Protein AF-A0A256YU68-F1 (afdb_monomer)

Sequence (65 aa):
MTEAKRALMSLDGLRIEISGESLRKIKLRISSSDSDIEVGMDAESLLYLLDRLRFTAETVISQLS

Structure (mmCIF, N/CA/C/O backbone):
data_AF-A0A256YU68-F1
#
_entry.id   AF-A0A256YU68-F1
#
loop_
_atom_site.group_PDB
_atom_site.id
_atom_site.type_symbol
_atom_site.label_atom_id
_atom_site.label_alt_id
_atom_site.label_comp_id
_atom_site.label_asym_id
_atom_site.label_entity_id
_atom_site.label_seq_id
_atom_site.pdbx_PDB_ins_code
_atom_site.Cartn_x
_atom_site.Cartn_y
_atom_site.Cartn_z
_atom_si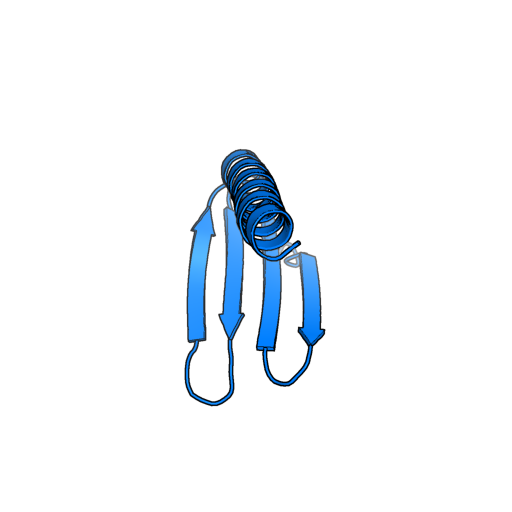te.occupancy
_atom_site.B_iso_or_equiv
_atom_site.auth_seq_id
_atom_site.auth_comp_id
_atom_site.auth_asym_id
_atom_site.auth_atom_id
_atom_site.pdbx_PDB_model_num
ATOM 1 N N . MET A 1 1 ? -24.121 -7.137 9.032 1.00 47.22 1 MET A N 1
ATOM 2 C CA . MET A 1 1 ? -22.764 -7.320 8.475 1.00 47.22 1 MET A CA 1
ATOM 3 C C . MET A 1 1 ? -22.231 -5.941 8.147 1.00 47.22 1 MET A C 1
ATOM 5 O O . MET A 1 1 ? -22.902 -5.227 7.416 1.00 47.22 1 MET A O 1
ATOM 9 N N . THR A 1 2 ? -21.124 -5.522 8.754 1.00 56.41 2 THR A N 1
ATOM 10 C CA . THR A 1 2 ? -20.527 -4.210 8.471 1.00 56.41 2 THR A CA 1
ATOM 11 C C . THR A 1 2 ? -19.793 -4.301 7.142 1.00 56.41 2 THR A C 1
ATOM 13 O O . THR A 1 2 ? -18.966 -5.188 6.955 1.00 56.41 2 THR A O 1
ATOM 16 N N . GLU A 1 3 ? -20.145 -3.440 6.199 1.00 63.03 3 GLU A N 1
ATOM 17 C CA . GLU A 1 3 ? -19.576 -3.452 4.856 1.00 63.03 3 GLU A CA 1
ATOM 18 C C . GLU A 1 3 ? -18.128 -2.941 4.907 1.00 63.03 3 GLU A C 1
ATOM 20 O O . GLU A 1 3 ? -17.881 -1.811 5.342 1.00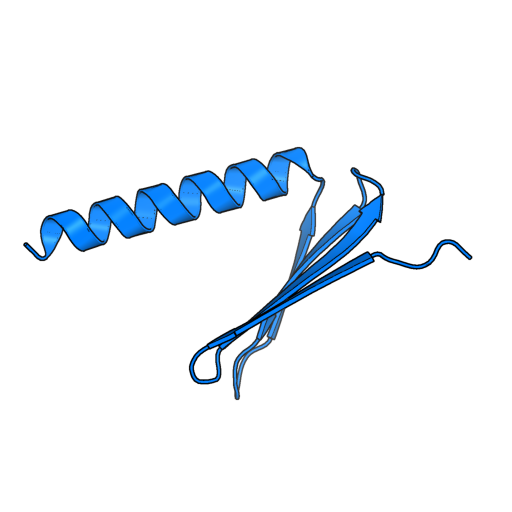 63.03 3 GLU A O 1
ATOM 25 N N . ALA A 1 4 ? -17.167 -3.778 4.509 1.00 79.25 4 ALA A N 1
ATOM 26 C CA . ALA A 1 4 ? -15.761 -3.393 4.471 1.00 79.25 4 ALA A CA 1
ATOM 27 C C . ALA A 1 4 ? -15.568 -2.227 3.489 1.00 79.25 4 ALA A C 1
ATOM 29 O O . ALA A 1 4 ? -16.019 -2.277 2.341 1.00 79.25 4 ALA A O 1
ATOM 30 N N . LYS A 1 5 ? -14.899 -1.162 3.935 1.00 94.25 5 LYS A N 1
ATOM 31 C CA . LYS A 1 5 ? -14.529 -0.044 3.060 1.00 94.25 5 LYS A CA 1
ATOM 32 C C . LYS A 1 5 ? -13.261 -0.412 2.307 1.00 94.25 5 LYS A C 1
ATOM 34 O O . LYS A 1 5 ? -12.383 -1.054 2.876 1.00 94.25 5 LYS A O 1
ATOM 39 N N . ARG A 1 6 ? -13.166 -0.012 1.038 1.00 95.31 6 ARG A N 1
ATOM 40 C CA . ARG A 1 6 ? -11.999 -0.295 0.198 1.00 95.31 6 ARG A CA 1
ATOM 41 C C . ARG A 1 6 ? -11.622 0.882 -0.688 1.00 95.31 6 ARG A C 1
ATOM 43 O O . ARG A 1 6 ? -12.498 1.605 -1.159 1.00 95.31 6 ARG A O 1
ATOM 50 N N . ALA A 1 7 ? -10.328 1.017 -0.930 1.00 96.50 7 ALA A N 1
ATOM 51 C CA . ALA A 1 7 ? -9.738 1.910 -1.911 1.00 96.50 7 ALA A CA 1
ATOM 52 C C . ALA A 1 7 ? -8.803 1.098 -2.811 1.00 96.50 7 ALA A C 1
ATOM 54 O O . ALA A 1 7 ? -8.099 0.206 -2.340 1.00 96.50 7 ALA A O 1
ATOM 55 N N . LEU A 1 8 ? -8.818 1.407 -4.103 1.00 95.69 8 LEU A N 1
ATOM 56 C CA . LEU A 1 8 ? -8.078 0.682 -5.125 1.00 95.69 8 LEU A CA 1
ATOM 57 C C . LEU A 1 8 ? -7.317 1.679 -5.989 1.00 95.69 8 LEU A C 1
ATOM 59 O O . LEU A 1 8 ? -7.910 2.639 -6.482 1.00 95.69 8 LEU A O 1
ATOM 63 N N . MET A 1 9 ? -6.039 1.409 -6.227 1.00 95.31 9 MET A N 1
ATOM 64 C CA . MET A 1 9 ? -5.279 2.046 -7.297 1.00 95.31 9 MET A CA 1
ATOM 65 C C . MET A 1 9 ? -4.739 0.994 -8.259 1.00 95.31 9 MET A C 1
ATOM 67 O O . MET A 1 9 ? -4.496 -0.160 -7.896 1.00 95.31 9 MET A O 1
ATOM 71 N N . SER A 1 10 ? -4.566 1.389 -9.513 1.00 94.50 10 SER A N 1
ATOM 72 C CA . SER A 1 10 ? -3.934 0.559 -10.532 1.00 94.50 10 SER A CA 1
ATOM 73 C C . SER A 1 10 ? -3.037 1.430 -11.400 1.00 94.50 10 SER A C 1
ATOM 75 O O . SER A 1 10 ? -3.449 2.515 -11.805 1.00 94.50 10 SER A O 1
ATOM 77 N N . LEU A 1 11 ? -1.821 0.958 -11.650 1.00 92.19 11 LEU A N 1
ATOM 78 C CA . LEU A 1 11 ? -0.809 1.626 -12.459 1.00 92.19 11 LEU A CA 1
ATOM 79 C C . LEU A 1 11 ? 0.012 0.557 -13.181 1.00 92.19 11 LEU A C 1
ATOM 81 O O . LEU A 1 11 ? 0.595 -0.294 -12.522 1.00 92.19 11 LEU A O 1
ATOM 85 N N . ASP A 1 12 ? 0.029 0.586 -14.513 1.00 90.75 12 ASP A N 1
ATOM 86 C CA . ASP A 1 12 ? 0.884 -0.257 -15.364 1.00 90.75 12 ASP A CA 1
ATOM 87 C C . ASP A 1 12 ? 0.951 -1.742 -14.955 1.00 90.75 12 ASP A C 1
ATOM 89 O O . ASP A 1 12 ? 2.015 -2.339 -14.825 1.00 90.75 12 ASP A O 1
ATOM 93 N N . GLY A 1 13 ? -0.214 -2.354 -14.721 1.00 90.25 13 GLY A N 1
ATOM 94 C CA . GLY A 1 13 ? -0.319 -3.770 -14.349 1.00 90.25 13 GLY A CA 1
ATOM 95 C C . GLY A 1 13 ? -0.090 -4.066 -12.863 1.00 90.25 13 GLY A C 1
ATOM 96 O O . GLY A 1 13 ? -0.415 -5.166 -12.427 1.00 90.25 13 GLY A O 1
ATOM 97 N N . LEU A 1 14 ? 0.367 -3.094 -12.069 1.00 95.12 14 LEU A N 1
ATOM 98 C CA . LEU A 1 14 ? 0.370 -3.155 -10.610 1.00 95.12 14 LEU A CA 1
ATOM 99 C C . LEU A 1 14 ? -0.975 -2.668 -10.061 1.00 95.12 14 LEU A C 1
ATOM 101 O O . LEU A 1 14 ? -1.475 -1.602 -10.423 1.00 95.12 14 LEU A O 1
ATOM 105 N N . ARG A 1 15 ? -1.552 -3.424 -9.135 1.00 97.12 15 ARG A N 1
ATOM 106 C CA . ARG A 1 15 ? -2.790 -3.097 -8.435 1.00 97.12 15 ARG A CA 1
ATOM 107 C C . ARG A 1 15 ? -2.556 -3.141 -6.933 1.00 97.12 15 ARG A C 1
ATOM 109 O O . ARG A 1 15 ? -2.130 -4.162 -6.403 1.00 97.12 15 ARG A O 1
ATOM 116 N N . ILE A 1 16 ? -2.899 -2.052 -6.252 1.00 96.75 16 ILE A N 1
ATOM 117 C CA . ILE A 1 16 ? -2.825 -1.949 -4.794 1.00 96.75 16 ILE A CA 1
ATOM 118 C C . ILE A 1 16 ? -4.233 -1.694 -4.262 1.00 96.75 16 ILE A C 1
ATOM 120 O O . ILE A 1 16 ? -4.881 -0.720 -4.646 1.00 96.75 16 ILE A O 1
ATOM 124 N N . GLU A 1 17 ? -4.708 -2.572 -3.386 1.00 97.56 17 GLU A N 1
ATOM 125 C CA . GLU A 1 17 ? -5.984 -2.445 -2.689 1.00 97.56 17 GLU A CA 1
ATOM 126 C C . GLU A 1 17 ? -5.746 -2.308 -1.184 1.00 97.56 17 GLU A C 1
ATOM 128 O O . GLU A 1 17 ? -5.003 -3.086 -0.587 1.00 97.56 17 GLU A O 1
ATOM 133 N N . ILE A 1 18 ? -6.415 -1.343 -0.559 1.00 97.56 18 ILE A N 1
ATOM 134 C CA . ILE A 1 18 ? -6.516 -1.237 0.897 1.00 97.56 18 ILE A CA 1
ATOM 135 C C . ILE A 1 18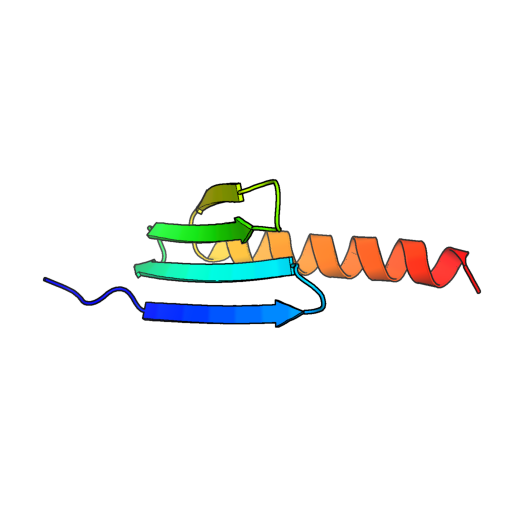 ? -7.978 -1.453 1.259 1.00 97.56 18 ILE A C 1
ATOM 137 O O . ILE A 1 18 ? -8.841 -0.701 0.804 1.00 97.56 18 ILE A O 1
ATOM 141 N N . SER A 1 19 ? -8.268 -2.454 2.085 1.00 97.25 19 SER A N 1
ATOM 142 C CA . SER A 1 19 ? -9.618 -2.728 2.582 1.00 97.25 19 SER A CA 1
ATOM 143 C C . SER A 1 19 ? -9.645 -2.843 4.101 1.00 97.25 19 SER A C 1
ATOM 145 O O . SER A 1 19 ? -8.669 -3.253 4.721 1.00 97.25 19 SER A O 1
ATOM 147 N N . GLY A 1 20 ? -10.749 -2.451 4.736 1.00 95.94 20 GLY A N 1
ATOM 148 C CA . GLY A 1 20 ? -10.849 -2.464 6.190 1.00 95.94 20 GLY A CA 1
ATOM 149 C C . GLY A 1 20 ? -12.274 -2.576 6.710 1.00 95.94 20 GLY A C 1
ATOM 150 O O . GLY A 1 20 ? -13.200 -1.940 6.206 1.00 95.94 20 GLY A O 1
ATOM 151 N N . GLU A 1 21 ? -12.429 -3.375 7.762 1.00 93.25 21 GLU A N 1
ATOM 152 C CA . GLU A 1 21 ? -13.676 -3.511 8.530 1.00 93.25 21 GLU A CA 1
ATOM 153 C C . GLU A 1 21 ? -13.648 -2.662 9.810 1.00 93.25 21 GLU A C 1
ATOM 155 O O . GLU A 1 21 ? -14.687 -2.272 10.338 1.00 93.25 21 GLU A O 1
ATOM 160 N N . SER A 1 22 ? -12.448 -2.391 10.335 1.00 95.25 22 SER A N 1
ATOM 161 C CA . SER A 1 22 ? -12.201 -1.546 11.508 1.00 95.25 22 SER A CA 1
ATOM 162 C C . SER A 1 22 ? -10.738 -1.093 11.534 1.00 95.25 22 SER A C 1
ATOM 164 O O . SER A 1 22 ? -9.903 -1.672 10.842 1.00 95.25 22 SER A O 1
ATOM 166 N N . LEU A 1 23 ? -10.390 -0.137 12.402 1.00 95.50 23 LEU A N 1
ATOM 167 C CA . LEU A 1 23 ? -9.004 0.335 12.561 1.00 95.50 23 LEU A CA 1
ATOM 168 C C . LEU A 1 23 ? -8.014 -0.759 13.001 1.00 95.50 23 LEU A C 1
ATOM 170 O O . LEU A 1 23 ? -6.816 -0.589 12.835 1.00 95.50 23 LEU A O 1
ATOM 174 N N . ARG A 1 24 ? -8.493 -1.881 13.553 1.00 97.06 24 ARG A N 1
ATOM 175 C CA . ARG A 1 24 ? -7.652 -3.026 13.951 1.00 97.06 24 ARG A CA 1
ATOM 176 C C . ARG A 1 24 ? -7.572 -4.123 12.888 1.00 97.06 24 ARG A C 1
ATOM 178 O O . ARG A 1 24 ? -6.860 -5.101 13.078 1.00 97.06 24 ARG A O 1
ATOM 185 N N . LYS A 1 25 ? -8.373 -4.017 11.825 1.00 96.12 25 LYS A N 1
ATOM 186 C CA . LYS A 1 25 ? -8.506 -5.034 10.778 1.00 96.12 25 LYS A CA 1
ATOM 187 C C . LYS A 1 25 ? -8.498 -4.354 9.420 1.00 96.12 25 LYS A C 1
ATOM 189 O O . LYS A 1 25 ? -9.557 -4.137 8.825 1.00 96.12 25 LYS A O 1
ATOM 194 N N . ILE A 1 26 ? -7.296 -4.017 8.973 1.00 97.62 26 ILE A N 1
ATOM 195 C CA . ILE A 1 26 ? -7.019 -3.505 7.638 1.00 97.62 26 ILE A CA 1
ATOM 196 C C . ILE A 1 26 ? -6.208 -4.549 6.872 1.00 97.62 26 ILE A C 1
ATOM 198 O O . ILE A 1 26 ? -5.407 -5.285 7.446 1.00 97.62 26 ILE A O 1
ATOM 202 N N . LYS A 1 27 ? -6.444 -4.637 5.570 1.00 97.44 27 LYS A N 1
ATOM 203 C CA . LYS A 1 27 ? -5.721 -5.483 4.633 1.00 97.44 27 LYS A CA 1
ATOM 204 C C . LYS A 1 27 ? -5.132 -4.614 3.536 1.00 97.44 27 LYS A C 1
ATOM 206 O O . LYS A 1 27 ? -5.847 -3.814 2.936 1.00 97.44 27 LYS A O 1
ATOM 211 N N . LEU A 1 28 ? -3.846 -4.800 3.275 1.00 97.38 28 LEU A N 1
ATOM 212 C CA . LEU A 1 28 ? -3.149 -4.277 2.109 1.00 97.38 28 LEU A CA 1
ATOM 213 C C . LEU A 1 28 ? -2.912 -5.446 1.154 1.00 97.38 28 LEU A C 1
ATOM 215 O O . LEU A 1 28 ? -2.246 -6.412 1.526 1.00 97.38 28 LEU A O 1
ATOM 219 N N . ARG A 1 29 ? -3.448 -5.360 -0.061 1.00 97.38 29 ARG A N 1
ATOM 220 C CA . ARG A 1 29 ? -3.197 -6.319 -1.135 1.00 97.38 29 ARG A CA 1
ATOM 221 C C . ARG A 1 29 ? -2.434 -5.641 -2.263 1.00 97.38 29 ARG A C 1
ATOM 223 O O . ARG A 1 29 ? -2.840 -4.579 -2.726 1.00 97.38 29 ARG A O 1
ATOM 230 N N . ILE A 1 30 ? -1.348 -6.257 -2.709 1.00 96.56 30 ILE A N 1
ATOM 231 C CA . ILE A 1 30 ? -0.530 -5.814 -3.836 1.00 96.56 30 ILE A CA 1
ATOM 232 C C . ILE A 1 30 ? -0.505 -6.956 -4.843 1.00 96.56 30 ILE A C 1
ATOM 234 O O . ILE A 1 30 ? -0.042 -8.048 -4.528 1.00 96.56 30 ILE A O 1
ATOM 238 N N . SER A 1 31 ? -0.997 -6.696 -6.048 1.00 97.00 31 SER A N 1
ATOM 239 C CA . SER A 1 31 ? -1.131 -7.692 -7.109 1.00 97.00 31 SER A CA 1
ATOM 240 C C . SER A 1 31 ? -0.550 -7.181 -8.423 1.00 97.00 31 SER A C 1
ATOM 242 O O . SER A 1 31 ? -0.635 -5.993 -8.728 1.00 97.00 31 SER A O 1
ATOM 244 N N . SER A 1 32 ? 0.047 -8.079 -9.194 1.00 95.06 32 SER A N 1
ATOM 245 C CA . SER A 1 32 ? 0.494 -7.887 -10.573 1.00 95.06 32 SER A CA 1
ATOM 246 C C . SER A 1 32 ? -0.032 -9.037 -11.444 1.00 95.06 32 SER A C 1
ATOM 248 O O . SER A 1 32 ? -0.845 -9.834 -10.973 1.00 95.06 32 SER A O 1
ATOM 250 N N . SER A 1 33 ? 0.398 -9.140 -12.705 1.00 90.75 33 SER A N 1
ATOM 251 C CA . SER A 1 33 ? 0.003 -10.244 -13.597 1.00 90.75 33 SER A CA 1
ATOM 252 C C . SER A 1 33 ? 0.279 -11.625 -13.003 1.00 90.75 33 SER A C 1
ATOM 254 O O . SER A 1 33 ? -0.538 -12.528 -13.160 1.00 90.75 33 SER A O 1
ATOM 256 N N . ASP A 1 34 ? 1.401 -11.764 -12.294 1.00 93.31 34 ASP A N 1
ATOM 257 C CA . ASP A 1 34 ? 1.949 -13.067 -11.902 1.00 93.31 34 ASP A CA 1
ATOM 258 C C . ASP A 1 34 ? 2.126 -13.218 -10.385 1.00 93.31 34 ASP A C 1
ATOM 260 O O . ASP A 1 34 ? 2.568 -14.263 -9.905 1.00 93.31 34 ASP A O 1
ATOM 264 N N . SER A 1 35 ? 1.800 -12.184 -9.607 1.00 94.31 35 SER A N 1
ATOM 265 C CA . SER A 1 35 ? 1.962 -12.196 -8.153 1.00 94.31 35 SER A CA 1
ATOM 266 C C . SER A 1 35 ? 0.807 -11.511 -7.438 1.00 94.31 35 SER A C 1
ATOM 268 O O . SER A 1 35 ? 0.268 -10.517 -7.913 1.00 94.31 35 SER A O 1
ATOM 270 N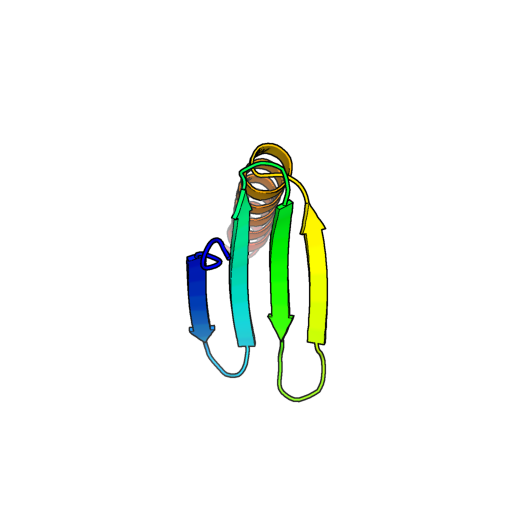 N . ASP A 1 36 ? 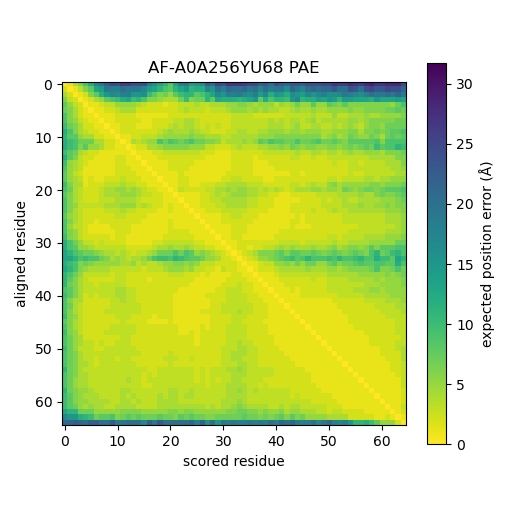0.437 -12.041 -6.277 1.00 96.25 36 ASP A N 1
ATOM 271 C CA . ASP A 1 36 ? -0.546 -11.442 -5.377 1.00 96.25 36 ASP A CA 1
ATOM 272 C C . ASP A 1 36 ? -0.080 -11.656 -3.936 1.00 96.25 36 ASP A C 1
ATOM 274 O O . ASP A 1 36 ? 0.227 -12.779 -3.528 1.00 96.25 36 ASP A O 1
ATOM 278 N N . ILE A 1 37 ? 0.033 -10.567 -3.182 1.00 96.81 37 ILE A N 1
ATOM 279 C CA . ILE A 1 37 ? 0.453 -10.557 -1.783 1.00 96.81 37 ILE A CA 1
ATOM 280 C C . ILE A 1 37 ? -0.607 -9.811 -0.984 1.00 96.81 37 ILE A C 1
ATOM 282 O O . ILE A 1 37 ? -0.941 -8.671 -1.299 1.00 96.81 37 ILE A O 1
ATOM 286 N N . GLU A 1 38 ? -1.084 -10.422 0.098 1.00 97.12 38 GLU A N 1
ATOM 287 C CA . GLU A 1 38 ? -1.999 -9.803 1.057 1.00 97.12 38 GLU A CA 1
ATOM 288 C C . GLU A 1 38 ? -1.374 -9.794 2.453 1.00 97.12 38 GLU A C 1
ATOM 290 O O . GLU A 1 38 ? -0.871 -10.812 2.930 1.00 97.12 38 GLU A O 1
ATOM 295 N N . VAL A 1 39 ? -1.448 -8.648 3.129 1.00 97.19 39 VAL A N 1
ATOM 296 C CA . VAL A 1 39 ? -0.978 -8.481 4.505 1.00 97.19 39 VAL A CA 1
ATOM 297 C C . VAL A 1 39 ? -2.073 -7.827 5.341 1.00 97.19 39 VAL A C 1
ATOM 299 O O . VAL A 1 39 ? -2.612 -6.783 4.974 1.00 97.19 39 VAL A O 1
ATOM 302 N N . GLY A 1 40 ? -2.399 -8.443 6.478 1.00 97.25 40 GLY A N 1
ATOM 303 C CA . GLY A 1 40 ? -3.301 -7.878 7.480 1.00 97.25 40 GLY A CA 1
ATOM 304 C C . GLY A 1 40 ? -2.539 -7.088 8.544 1.00 97.25 40 GLY A C 1
ATOM 305 O O . GLY A 1 40 ? -1.519 -7.558 9.039 1.00 97.25 40 GLY A O 1
ATOM 306 N N . MET A 1 41 ? -3.039 -5.909 8.908 1.00 97.69 41 MET A N 1
ATOM 307 C CA . MET A 1 41 ? -2.454 -5.034 9.930 1.00 97.69 41 MET A CA 1
ATOM 308 C C . MET A 1 41 ? -3.501 -4.084 10.534 1.00 97.69 41 MET A C 1
ATOM 310 O O . MET A 1 41 ? -4.641 -4.009 10.068 1.00 97.69 41 MET A O 1
ATOM 314 N N . ASP A 1 42 ? -3.129 -3.361 11.588 1.00 98.06 42 ASP A N 1
ATOM 315 C CA . ASP A 1 42 ? -3.910 -2.225 12.082 1.00 98.06 42 ASP A CA 1
ATOM 316 C C . ASP A 1 42 ? -3.602 -0.931 11.303 1.00 98.06 42 ASP A C 1
ATOM 318 O O . ASP A 1 42 ? -2.691 -0.863 10.475 1.00 98.06 42 ASP A O 1
ATOM 322 N N . ALA A 1 43 ? -4.414 0.100 11.539 1.00 97.12 43 ALA A N 1
ATOM 323 C CA . ALA A 1 43 ? -4.335 1.374 10.834 1.00 97.12 43 ALA A CA 1
ATOM 324 C C . ALA A 1 43 ? -3.020 2.120 11.076 1.00 97.12 43 ALA A C 1
ATOM 326 O O . ALA A 1 43 ? -2.486 2.718 10.146 1.00 97.12 43 ALA A O 1
ATOM 327 N N . GLU A 1 44 ? -2.498 2.084 12.301 1.00 98.19 44 GLU A N 1
ATOM 328 C CA . GLU A 1 44 ? -1.256 2.773 12.650 1.00 98.19 44 GLU A CA 1
ATOM 329 C C . GLU A 1 44 ? -0.067 2.134 11.930 1.00 98.19 44 GLU A C 1
ATOM 331 O O . GLU A 1 44 ? 0.717 2.829 11.284 1.00 98.19 44 GLU A O 1
ATOM 336 N N . SER A 1 45 ? -0.003 0.802 11.940 1.00 98.00 45 SER A N 1
ATOM 337 C CA . SER A 1 45 ? 1.014 0.030 11.228 1.00 98.00 45 SER A CA 1
ATOM 338 C C . SER A 1 45 ? 0.961 0.267 9.719 1.00 98.00 45 SER A C 1
ATOM 340 O O . SER A 1 45 ? 2.009 0.405 9.089 1.00 98.00 45 SER A O 1
ATOM 342 N N . LEU A 1 46 ? -0.241 0.368 9.133 1.00 97.19 46 LEU A N 1
ATOM 343 C CA . LEU A 1 46 ? -0.393 0.698 7.714 1.00 97.19 46 LEU A CA 1
ATOM 344 C C . LEU A 1 46 ? 0.162 2.087 7.39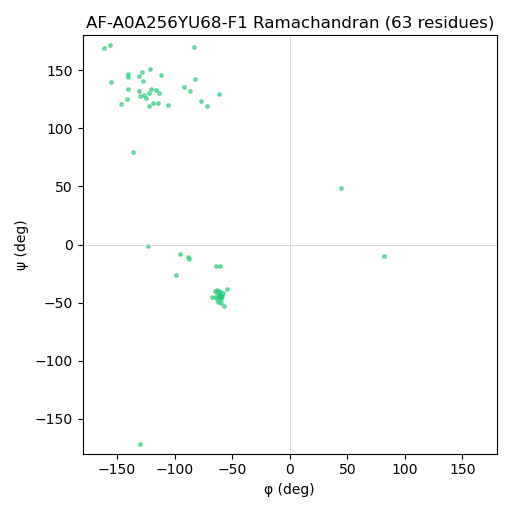5 1.00 97.19 46 LEU A C 1
ATOM 346 O O . LEU A 1 46 ? 0.934 2.234 6.451 1.00 97.19 46 LEU A O 1
ATOM 350 N N . LEU A 1 47 ? -0.221 3.106 8.165 1.00 97.06 47 LEU A N 1
ATOM 351 C CA . LEU A 1 47 ? 0.249 4.471 7.924 1.00 97.06 47 LEU A CA 1
ATOM 352 C C . LEU A 1 47 ? 1.767 4.571 8.091 1.00 97.06 47 LEU A C 1
ATOM 354 O O . LEU A 1 47 ? 2.431 5.178 7.252 1.00 97.06 47 LEU A O 1
ATOM 358 N N . TYR A 1 48 ? 2.321 3.912 9.110 1.00 97.69 48 TYR A N 1
ATOM 359 C CA . TYR A 1 48 ? 3.764 3.829 9.312 1.00 97.69 48 TYR A CA 1
ATOM 360 C C . TYR A 1 48 ? 4.482 3.162 8.131 1.00 97.69 48 TYR A C 1
ATOM 362 O O . TYR A 1 48 ? 5.495 3.671 7.651 1.00 97.69 48 TYR A O 1
ATOM 370 N N . LEU A 1 49 ? 3.950 2.040 7.632 1.00 96.44 49 LEU A N 1
ATOM 371 C CA . LEU A 1 49 ? 4.503 1.335 6.476 1.00 96.44 49 LEU A CA 1
ATOM 372 C C . LEU A 1 49 ? 4.521 2.228 5.230 1.00 96.44 49 LEU A C 1
ATOM 374 O O . LEU A 1 49 ? 5.534 2.283 4.537 1.00 96.44 49 LEU A O 1
ATOM 378 N N . LEU A 1 50 ? 3.416 2.922 4.947 1.00 95.38 50 LEU A N 1
ATOM 379 C CA . LEU A 1 50 ? 3.298 3.789 3.774 1.00 95.38 50 LEU A CA 1
ATOM 380 C C . LEU A 1 50 ? 4.254 4.985 3.847 1.00 95.38 50 LEU A C 1
ATOM 382 O O . LEU A 1 50 ? 4.879 5.324 2.843 1.00 95.38 50 LEU A O 1
ATOM 386 N N . ASP A 1 51 ? 4.409 5.588 5.027 1.00 97.62 51 ASP A N 1
ATOM 387 C CA . ASP A 1 51 ? 5.350 6.690 5.237 1.00 97.62 51 ASP A CA 1
ATOM 388 C C . ASP A 1 51 ? 6.804 6.232 5.049 1.00 97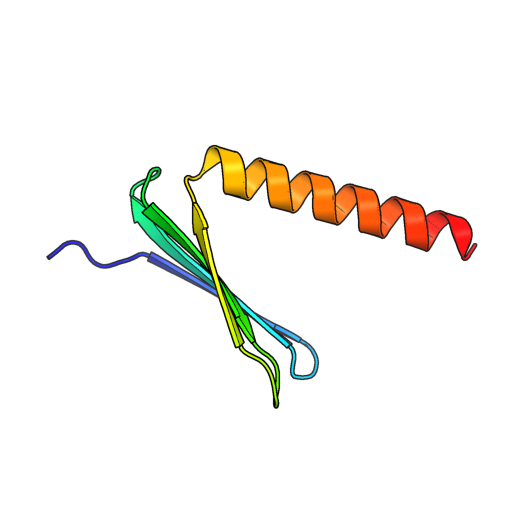.62 51 ASP A C 1
ATOM 390 O O . ASP A 1 51 ? 7.577 6.841 4.306 1.00 97.62 51 ASP A O 1
ATOM 394 N N . ARG A 1 52 ? 7.159 5.075 5.624 1.00 98.00 52 ARG A N 1
ATOM 395 C CA . ARG A 1 52 ? 8.473 4.458 5.410 1.00 98.00 52 ARG A CA 1
ATOM 396 C C . ARG A 1 52 ? 8.727 4.134 3.945 1.00 98.00 52 ARG A C 1
ATOM 398 O O . ARG A 1 52 ? 9.809 4.437 3.451 1.00 98.00 52 ARG A O 1
ATOM 405 N N . LEU A 1 53 ? 7.746 3.559 3.251 1.00 95.94 53 LEU A N 1
ATOM 406 C CA . LEU A 1 53 ? 7.862 3.223 1.834 1.00 95.94 53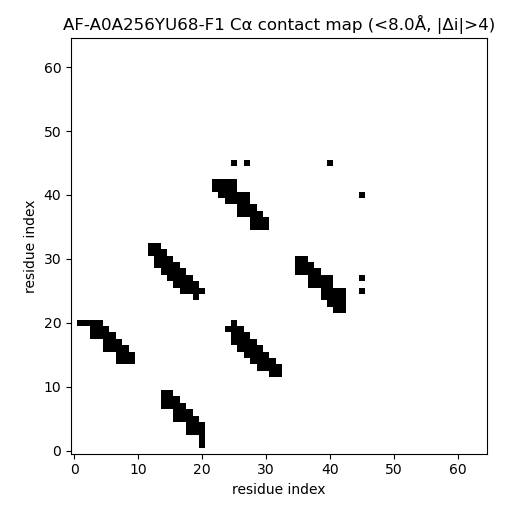 LEU A CA 1
ATOM 407 C C . LEU A 1 53 ? 8.099 4.475 0.985 1.00 95.94 53 LEU A C 1
ATOM 409 O O . LEU A 1 53 ? 8.989 4.475 0.134 1.00 95.94 53 LEU A O 1
ATOM 413 N N . ARG A 1 54 ? 7.348 5.551 1.249 1.00 96.94 54 ARG A N 1
ATOM 414 C CA . ARG A 1 54 ? 7.543 6.848 0.598 1.00 96.94 54 ARG A CA 1
ATOM 415 C C . ARG A 1 54 ? 8.966 7.358 0.812 1.00 96.94 54 ARG A C 1
ATOM 417 O O . ARG A 1 54 ? 9.646 7.659 -0.164 1.00 96.94 54 ARG A O 1
ATOM 424 N N . PHE A 1 55 ? 9.425 7.415 2.060 1.00 97.69 55 PHE A N 1
ATOM 425 C CA . PHE A 1 55 ? 10.766 7.902 2.385 1.00 97.69 55 PHE A CA 1
ATOM 426 C C . PHE A 1 55 ? 11.870 7.064 1.719 1.00 97.69 55 PHE A C 1
ATOM 428 O O . PHE A 1 55 ? 12.847 7.601 1.193 1.00 97.69 55 PHE A O 1
ATOM 435 N N . THR A 1 56 ? 11.716 5.737 1.700 1.00 98.00 56 THR A N 1
ATOM 436 C CA . THR A 1 56 ? 12.641 4.837 1.000 1.00 98.00 56 THR A CA 1
ATOM 437 C C . THR A 1 56 ? 12.669 5.123 -0.502 1.00 98.00 56 THR A C 1
ATOM 439 O O . THR A 1 56 ? 13.755 5.198 -1.076 1.00 98.00 56 THR A O 1
ATOM 442 N N . ALA A 1 57 ? 11.511 5.333 -1.132 1.00 97.12 57 ALA A N 1
ATOM 443 C CA . ALA A 1 57 ? 11.440 5.690 -2.547 1.00 97.12 57 ALA A CA 1
ATOM 444 C C . ALA A 1 57 ? 12.116 7.043 -2.829 1.00 97.12 57 ALA A C 1
ATOM 446 O O . ALA A 1 57 ? 12.943 7.132 -3.734 1.00 97.12 57 ALA A O 1
ATOM 447 N N . GLU A 1 58 ? 11.829 8.072 -2.024 1.00 97.81 58 GLU A N 1
ATOM 448 C CA . GLU A 1 58 ? 12.452 9.400 -2.133 1.00 97.81 58 GLU A CA 1
ATOM 449 C C . GLU A 1 58 ? 13.982 9.319 -2.006 1.00 97.81 58 GLU A C 1
ATOM 451 O O . GLU A 1 58 ? 14.703 9.931 -2.795 1.00 97.81 58 GLU A O 1
ATOM 456 N N . THR A 1 59 ? 14.483 8.500 -1.075 1.00 97.88 59 THR A N 1
ATOM 457 C CA . THR A 1 59 ? 15.924 8.271 -0.894 1.00 97.88 59 THR A CA 1
ATOM 458 C C . THR A 1 59 ? 16.565 7.699 -2.158 1.00 97.88 59 THR A C 1
ATOM 460 O O . THR A 1 59 ? 17.558 8.245 -2.634 1.00 97.88 59 THR A O 1
ATOM 463 N N . VAL A 1 60 ? 15.996 6.633 -2.732 1.00 98.12 60 VAL A N 1
ATOM 464 C CA . VAL A 1 60 ? 16.521 6.030 -3.970 1.00 98.12 60 VAL A CA 1
ATOM 465 C C . VAL A 1 60 ? 16.487 7.036 -5.118 1.00 98.12 60 VAL A C 1
ATOM 467 O O . VAL A 1 60 ? 17.484 7.189 -5.814 1.00 98.12 60 VAL A O 1
ATOM 470 N N . ILE A 1 61 ? 15.382 7.767 -5.287 1.00 97.38 61 ILE A N 1
ATOM 471 C CA . ILE A 1 61 ? 15.241 8.771 -6.352 1.00 97.38 61 ILE A CA 1
ATOM 472 C C . ILE A 1 61 ? 16.320 9.853 -6.233 1.00 97.38 61 ILE A C 1
ATOM 474 O O . ILE A 1 61 ? 16.951 10.183 -7.232 1.00 97.38 61 ILE A O 1
ATOM 478 N N . SER A 1 62 ? 16.590 10.358 -5.025 1.00 96.75 62 SER A N 1
ATOM 479 C CA . SER A 1 62 ? 17.629 11.377 -4.804 1.00 96.75 62 SER A CA 1
ATOM 480 C C . SER A 1 62 ? 19.058 10.913 -5.114 1.00 96.75 62 SER A C 1
ATOM 482 O O . SER A 1 62 ? 19.943 11.743 -5.283 1.00 96.75 62 SER A O 1
ATOM 484 N N . GLN A 1 63 ? 19.305 9.601 -5.185 1.00 96.94 63 GLN A N 1
ATOM 485 C CA . GLN A 1 63 ? 20.610 9.044 -5.561 1.00 96.94 63 GLN A CA 1
ATOM 486 C C . GLN A 1 63 ? 20.766 8.874 -7.078 1.00 96.94 63 GLN A C 1
ATOM 488 O O . GLN A 1 63 ? 21.869 8.605 -7.550 1.00 96.94 63 GLN A O 1
ATOM 493 N N . LEU A 1 64 ? 19.672 8.992 -7.838 1.00 94.00 64 LEU A N 1
ATOM 494 C CA . LEU A 1 64 ? 19.670 8.905 -9.301 1.00 94.00 64 LEU A CA 1
ATOM 495 C C . LEU A 1 64 ? 19.914 10.262 -9.979 1.00 94.00 64 LEU A C 1
ATOM 497 O O . LEU A 1 64 ? 20.094 10.299 -11.196 1.00 94.00 64 LEU A O 1
ATOM 501 N N . SER A 1 65 ? 19.871 11.352 -9.208 1.00 63.75 65 SER A N 1
ATOM 502 C CA . SER A 1 65 ? 20.064 12.735 -9.657 1.00 63.75 65 SER A CA 1
A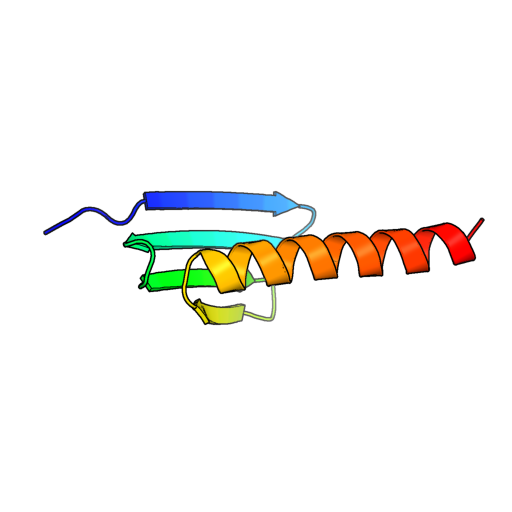TOM 503 C C . SER A 1 65 ? 21.486 13.229 -9.450 1.00 63.75 65 SER A C 1
ATOM 505 O O . SER A 1 65 ? 21.983 13.060 -8.314 1.00 63.75 65 SER A O 1
#

Solvent-accessible surface area (backbone atoms only — not comparable to full-atom values): 3741 Å² total; per-residue (Å²): 133,84,78,61,49,72,51,77,50,75,56,97,67,39,34,42,35,43,37,32,74,47,67,74,45,27,36,46,33,46,33,44,93,89,48,76,47,77,46,78,41,32,50,68,58,49,54,52,50,52,53,52,50,50,53,54,52,53,54,57,54,61,71,77,104

Nearest PDB structures (foldseek):
  7aht-assembly1_A  TM=5.459E-01  e=1.878E+00  Bacillus subtilis subsp. subtilis str. 168
  9asm-assembly1_B  TM=3.533E-01  e=4.358E-01  Homo sapiens
  4yhc-assembly2_B  TM=6.633E-01  e=7.595E+00  Schizosaccharomyces pombe 972h-
  2xg8-assembly1_E-2  TM=4.611E-01  e=7.128E+00  Synechococcus elongatus PCC 7942 = FACHB-805
  4yhc-assembly1_A  TM=5.087E-01  e=8.624E+00  Schizosaccharomyces pombe 972h-

Mean predicted aligned error: 4.13 Å

pLDDT: mean 93.59, std 9.76, range [47.22, 98.19]

Secondary structure (DSSP, 8-state):
-PPPEEEEEEETTEEEEEEEEETTEEEEEEE-SS-EEEEEE-HHHHHHHHHHHHHHHHHHHHH--

Radius of gyration: 13.91 Å; Cα contacts (8 Å, |Δi|>4): 86; chains: 1; bounding box: 43×26×29 Å

Foldseek 3Di:
DQDKDKDWDDDPQWIWMWIGSDQAWIKIWIDGPVDIDIDTGGNVVVVVVVVVVVVVVVVVVVVVD